Protein AF-A0A0U0FK48-F1 (afdb_monomer_lite)

pLDDT: mean 95.62, std 3.97, range [68.62, 98.81]

Sequence (138 aa):
MDLLEKECLKCDKNFQQGDIWNYYYLSDKVPAQGWKIHISSQIKDAVNIFKIVYKLSQLNNCSFKVVKNLEELKKINSPREMSPTANKFITLYPKSESEAKSMICNLTNRLSEFKAPKILSDYQCGMHSLVHYRYGAF

Secondary structure (DSSP, 8-state):
--HHHHHHHHH-S-PEE-SSEEEE---S---SEEEEEEE---GGGHHHHHHHHHHHHHHHT--EEEESSHHHHHHHTSTT--STTTT--EEE--SSHHHHHHHHHHHHHHTTT------TTSEESSTT-SEEEEEEE-

Structure (mmCIF, N/CA/C/O backbone):
data_AF-A0A0U0FK48-F1
#
_entry.id   AF-A0A0U0FK48-F1
#
loop_
_atom_site.group_PDB
_atom_site.id
_atom_site.type_symbol
_atom_site.label_atom_id
_atom_site.label_alt_id
_atom_site.label_comp_id
_atom_site.label_asym_id
_atom_site.label_entity_id
_atom_site.label_seq_id
_atom_site.pdbx_PDB_ins_code
_atom_site.Cartn_x
_atom_site.Cartn_y
_atom_site.Cartn_z
_atom_site.occupancy
_atom_site.B_iso_or_equiv
_atom_site.auth_seq_id
_atom_site.auth_comp_id
_atom_site.auth_asym_id
_atom_site.auth_atom_id
_atom_site.pdbx_PDB_model_num
ATOM 1 N N . MET A 1 1 ? 19.282 -7.366 7.691 1.00 68.62 1 MET A N 1
ATOM 2 C CA . MET A 1 1 ? 18.113 -6.482 7.813 1.00 68.62 1 MET A CA 1
ATOM 3 C C . MET A 1 1 ? 18.273 -5.323 6.852 1.00 68.62 1 MET A C 1
ATOM 5 O O . MET A 1 1 ? 19.223 -4.550 7.007 1.00 68.62 1 MET A O 1
ATOM 9 N N . ASP A 1 2 ? 17.429 -5.255 5.826 1.00 92.69 2 ASP A N 1
ATOM 10 C CA . ASP A 1 2 ? 17.500 -4.170 4.842 1.00 92.69 2 ASP A CA 1
ATOM 11 C C . ASP A 1 2 ? 16.805 -2.889 5.329 1.00 92.69 2 ASP A C 1
ATOM 13 O O . ASP A 1 2 ? 16.317 -2.813 6.458 1.00 92.69 2 ASP A O 1
ATOM 17 N N . LEU A 1 3 ? 16.847 -1.837 4.507 1.00 95.31 3 LEU A N 1
ATOM 18 C CA . LEU A 1 3 ? 16.346 -0.512 4.880 1.00 95.31 3 LEU A CA 1
ATOM 19 C C . LEU A 1 3 ? 14.843 -0.502 5.176 1.00 95.31 3 LEU A C 1
ATOM 21 O O . LEU A 1 3 ? 14.422 0.217 6.080 1.00 95.31 3 LEU A O 1
ATOM 25 N N . LEU A 1 4 ? 14.047 -1.281 4.440 1.00 96.69 4 LEU A N 1
ATOM 26 C CA . LEU A 1 4 ? 12.603 -1.331 4.647 1.00 96.69 4 LEU A CA 1
ATOM 27 C C . LEU A 1 4 ? 12.278 -2.062 5.945 1.00 96.69 4 LEU A C 1
ATOM 29 O O . LEU A 1 4 ? 11.509 -1.555 6.754 1.00 96.69 4 LEU A O 1
ATOM 33 N N . GLU A 1 5 ? 12.921 -3.203 6.177 1.00 94.94 5 GLU A N 1
ATOM 34 C CA . GLU A 1 5 ? 12.724 -3.994 7.391 1.00 94.94 5 GLU A CA 1
ATOM 35 C C . GLU A 1 5 ? 13.092 -3.192 8.656 1.00 94.94 5 GLU A C 1
ATOM 37 O O . GLU A 1 5 ? 12.337 -3.170 9.631 1.00 94.94 5 GLU A O 1
ATOM 42 N N . LYS A 1 6 ? 14.208 -2.445 8.612 1.00 95.19 6 LYS A N 1
ATOM 43 C CA . LYS A 1 6 ? 14.602 -1.515 9.686 1.00 95.19 6 LYS A CA 1
ATOM 44 C C . LYS A 1 6 ? 13.556 -0.429 9.924 1.00 95.19 6 LYS A C 1
ATOM 46 O O . LYS A 1 6 ? 13.293 -0.086 11.075 1.00 95.19 6 LYS A O 1
ATOM 51 N N . GLU A 1 7 ? 12.982 0.134 8.861 1.00 97.06 7 GLU A N 1
ATOM 52 C CA . GLU A 1 7 ? 11.968 1.180 8.997 1.00 97.06 7 GLU A CA 1
ATOM 53 C C . GLU A 1 7 ? 10.652 0.626 9.555 1.00 97.06 7 GLU A C 1
ATOM 55 O O . GLU A 1 7 ? 10.078 1.249 10.444 1.00 97.06 7 GLU A O 1
ATOM 60 N N . CYS A 1 8 ? 10.212 -0.562 9.123 1.00 94.88 8 CYS A N 1
ATOM 61 C CA . CYS A 1 8 ? 9.041 -1.232 9.692 1.00 94.88 8 CYS A CA 1
ATOM 62 C C . CYS A 1 8 ? 9.172 -1.382 11.212 1.00 94.88 8 CYS A C 1
ATOM 64 O O . CYS A 1 8 ? 8.289 -0.932 11.937 1.00 94.88 8 CYS A O 1
ATOM 66 N N . LEU A 1 9 ? 10.303 -1.918 11.687 1.00 93.94 9 LEU A N 1
ATOM 67 C CA . LEU A 1 9 ? 10.594 -2.109 13.116 1.00 93.94 9 LEU A CA 1
ATOM 68 C C . LEU A 1 9 ? 10.747 -0.801 13.900 1.00 93.94 9 LEU A C 1
ATOM 70 O O . LEU A 1 9 ? 10.533 -0.775 15.114 1.00 93.94 9 LEU A O 1
ATOM 74 N N . LYS A 1 10 ? 11.163 0.276 13.229 1.00 94.12 10 LYS A N 1
ATOM 75 C CA . LYS A 1 10 ? 11.265 1.607 13.829 1.00 94.12 10 LYS A CA 1
ATOM 76 C C . LYS A 1 10 ? 9.890 2.252 14.001 1.00 94.12 10 LYS A C 1
ATOM 78 O O . LYS A 1 10 ? 9.670 2.911 15.013 1.00 94.12 10 LYS A O 1
ATOM 83 N N . CYS A 1 11 ? 9.001 2.102 13.019 1.00 90.62 11 CYS A N 1
ATOM 84 C CA . CYS A 1 11 ? 7.665 2.694 13.047 1.00 90.62 11 CYS A CA 1
ATOM 85 C C . CYS A 1 11 ? 6.757 2.031 14.083 1.00 90.62 11 CYS A C 1
ATOM 87 O O . CYS A 1 11 ? 6.066 2.742 14.809 1.00 90.62 11 CYS A O 1
ATOM 89 N N . ASP A 1 12 ? 6.761 0.699 14.138 1.00 88.31 12 ASP A N 1
ATOM 90 C CA . ASP A 1 12 ? 5.998 -0.085 15.106 1.00 88.31 12 ASP A CA 1
ATOM 91 C C . ASP A 1 12 ? 6.531 -1.523 15.144 1.00 88.31 12 ASP A C 1
ATOM 93 O O . ASP A 1 12 ? 6.847 -2.114 14.113 1.00 88.31 12 ASP A O 1
ATOM 97 N N . LYS A 1 13 ? 6.655 -2.080 16.348 1.00 87.25 13 LYS A N 1
ATOM 98 C CA . LYS A 1 13 ? 7.156 -3.441 16.583 1.00 87.25 13 LYS A CA 1
ATOM 99 C C . LYS A 1 13 ? 6.033 -4.473 16.713 1.00 87.25 13 LYS A C 1
ATOM 101 O O . LYS A 1 13 ? 6.324 -5.662 16.740 1.00 87.25 13 LYS A O 1
ATOM 106 N N . ASN A 1 14 ? 4.778 -4.033 16.779 1.00 88.81 14 ASN A N 1
ATOM 107 C CA . ASN A 1 14 ? 3.606 -4.867 17.042 1.00 88.81 14 ASN A CA 1
ATOM 108 C C . ASN A 1 14 ? 2.905 -5.352 15.760 1.00 88.81 14 ASN A C 1
ATOM 110 O O . ASN A 1 14 ? 1.709 -5.639 15.776 1.00 88.81 14 ASN A O 1
ATOM 114 N N . PHE A 1 15 ? 3.622 -5.454 14.638 1.00 94.19 15 PHE A N 1
ATOM 115 C CA . PHE A 1 15 ? 3.082 -6.097 13.440 1.00 94.19 15 PHE A CA 1
ATOM 116 C C . PHE A 1 15 ? 3.221 -7.618 13.533 1.00 94.19 15 PHE A C 1
ATOM 118 O O . PHE A 1 15 ? 4.179 -8.145 14.098 1.00 94.19 15 PHE A O 1
ATOM 125 N N . GLN A 1 16 ? 2.298 -8.343 12.906 1.00 96.12 16 GLN A N 1
ATOM 126 C CA . GLN A 1 16 ? 2.464 -9.777 12.697 1.00 96.12 16 GLN A CA 1
ATOM 127 C C . GLN A 1 16 ? 3.314 -9.992 11.443 1.00 96.12 16 GLN A C 1
ATOM 129 O O . GLN A 1 16 ? 2.961 -9.525 10.359 1.00 96.12 16 GLN A O 1
ATOM 134 N N . GLN A 1 17 ? 4.425 -10.710 11.570 1.00 95.44 17 GLN A N 1
ATOM 135 C CA . GLN A 1 17 ? 5.253 -11.086 10.427 1.00 95.44 17 GLN A CA 1
ATOM 136 C C . GLN A 1 17 ? 4.741 -12.389 9.802 1.00 95.44 17 GLN A C 1
ATOM 138 O O . GLN A 1 17 ? 4.537 -13.385 10.494 1.00 95.44 17 GLN A O 1
ATOM 143 N N . GLY A 1 18 ? 4.522 -12.375 8.490 1.00 94.12 18 GLY A N 1
ATOM 144 C CA . GLY A 1 18 ? 4.253 -13.555 7.673 1.00 94.12 18 GLY A CA 1
ATOM 145 C C . GLY A 1 18 ? 5.398 -13.846 6.705 1.00 94.12 18 GLY A C 1
ATOM 146 O O . GLY A 1 18 ? 6.481 -13.268 6.801 1.00 94.12 18 GLY A O 1
ATOM 147 N N . ASP A 1 19 ? 5.147 -14.730 5.738 1.00 91.69 19 ASP A N 1
ATOM 148 C CA . ASP A 1 19 ? 6.195 -15.161 4.808 1.00 91.69 19 ASP A CA 1
ATOM 149 C C . ASP A 1 19 ? 6.645 -14.034 3.866 1.00 91.69 19 ASP A C 1
ATOM 151 O O . ASP A 1 19 ? 7.827 -13.734 3.785 1.00 91.69 19 ASP A O 1
ATOM 155 N N . ILE A 1 20 ? 5.721 -13.326 3.214 1.00 94.69 20 ILE A N 1
ATOM 156 C CA . ILE A 1 20 ? 6.056 -12.204 2.308 1.00 94.69 20 ILE A CA 1
ATOM 157 C C . ILE A 1 20 ? 5.730 -10.844 2.945 1.00 94.69 20 ILE A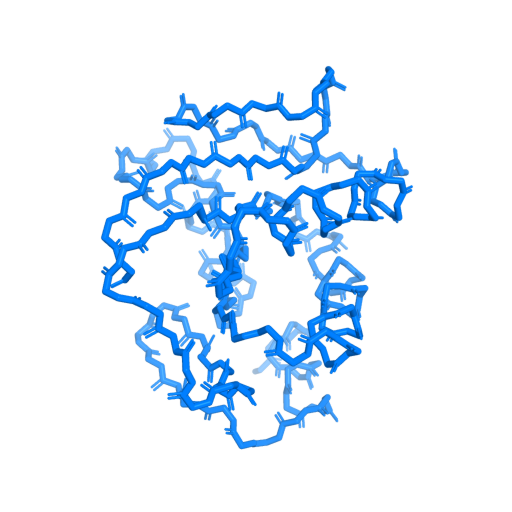 C 1
ATOM 159 O O . ILE A 1 20 ? 6.292 -9.817 2.564 1.00 94.69 20 ILE A O 1
ATOM 163 N N . TRP A 1 21 ? 4.830 -10.819 3.928 1.00 97.88 21 TRP A N 1
ATOM 164 C CA . TRP A 1 21 ? 4.155 -9.604 4.382 1.00 97.88 21 TRP A CA 1
ATOM 165 C C . TRP A 1 21 ? 4.354 -9.347 5.873 1.00 97.88 21 TRP A C 1
ATOM 167 O O . TRP A 1 21 ? 4.333 -10.281 6.668 1.00 97.88 21 TRP A O 1
ATOM 177 N N . ASN A 1 22 ? 4.422 -8.073 6.248 1.00 97.94 22 ASN A N 1
ATOM 178 C CA . ASN A 1 22 ? 4.161 -7.599 7.605 1.00 97.94 22 ASN A CA 1
ATOM 179 C C . ASN A 1 22 ? 2.724 -7.063 7.670 1.00 97.94 22 ASN A C 1
ATOM 181 O O . ASN A 1 22 ? 2.317 -6.290 6.797 1.00 97.94 22 ASN A O 1
ATOM 185 N N . TYR A 1 23 ? 1.967 -7.464 8.690 1.00 97.56 23 TYR A N 1
ATOM 186 C CA . TYR A 1 23 ? 0.557 -7.121 8.879 1.00 97.56 23 TYR A CA 1
ATOM 187 C C . TYR A 1 23 ? 0.383 -6.178 10.070 1.00 97.56 23 TYR A C 1
ATOM 189 O O . TYR A 1 23 ? 0.776 -6.505 11.188 1.00 97.56 23 TYR A O 1
ATOM 197 N N . TYR A 1 24 ? -0.248 -5.033 9.826 1.00 97.12 24 TYR A N 1
ATOM 198 C CA . TYR A 1 24 ? -0.570 -4.022 10.828 1.00 97.12 24 TYR A CA 1
ATOM 199 C C . TYR A 1 24 ? -2.083 -4.019 11.061 1.00 97.12 24 TYR A C 1
ATOM 201 O O . TYR A 1 24 ? -2.851 -3.580 10.197 1.00 97.12 24 TYR A O 1
ATOM 209 N N . TYR A 1 25 ? -2.507 -4.514 12.223 1.00 94.94 25 TYR A N 1
ATOM 210 C CA . TYR A 1 25 ? -3.908 -4.537 12.642 1.00 94.94 25 TYR A CA 1
ATOM 211 C C . TYR A 1 25 ? -4.201 -3.302 13.491 1.00 94.94 25 TYR A C 1
ATOM 213 O O . TYR A 1 25 ? -3.890 -3.269 14.676 1.00 94.94 25 TYR A O 1
ATOM 221 N N . LEU A 1 26 ? -4.752 -2.266 12.860 1.00 93.62 26 LEU A N 1
ATOM 222 C CA . LEU A 1 26 ? -5.078 -1.001 13.528 1.00 93.62 26 LEU A CA 1
ATOM 223 C C . LEU A 1 26 ? -6.558 -0.942 13.927 1.00 93.62 26 LEU A C 1
ATOM 225 O O . LEU A 1 26 ? -6.920 -0.337 14.926 1.00 93.62 26 LEU A O 1
ATOM 229 N N . SER A 1 27 ? -7.427 -1.609 13.168 1.00 87.62 27 SER A N 1
ATOM 230 C CA . SER A 1 27 ? -8.861 -1.696 13.448 1.00 87.62 27 SER A CA 1
ATOM 231 C C . SER A 1 27 ? -9.290 -3.123 13.743 1.00 87.62 27 SER A C 1
ATOM 233 O O . SER A 1 27 ? -8.967 -4.035 12.983 1.00 87.62 27 SER A O 1
ATOM 235 N N . ASP A 1 28 ? -10.129 -3.272 14.768 1.00 81.75 28 ASP A N 1
ATOM 236 C CA . ASP A 1 28 ? -10.820 -4.523 15.105 1.00 81.75 28 ASP A CA 1
ATOM 237 C C . ASP A 1 28 ? -12.010 -4.817 14.170 1.00 81.75 28 ASP A C 1
ATOM 239 O O . ASP A 1 28 ? -12.622 -5.879 14.232 1.00 81.75 28 ASP A O 1
ATOM 243 N N . LYS A 1 29 ? -12.381 -3.862 13.306 1.00 81.88 29 LYS A N 1
ATOM 244 C CA . LYS A 1 29 ? -13.577 -3.912 12.449 1.00 81.88 29 LYS A CA 1
ATOM 245 C C . LYS A 1 29 ? -13.207 -3.971 10.971 1.00 81.88 29 LYS A C 1
ATOM 247 O O . LYS A 1 29 ? -13.591 -3.103 10.187 1.00 81.88 29 LYS A O 1
ATOM 252 N N . VAL A 1 30 ? -12.431 -4.981 10.601 1.00 86.12 30 VAL A N 1
ATOM 253 C CA . VAL A 1 30 ? -12.095 -5.278 9.204 1.00 86.12 30 VAL A CA 1
ATOM 254 C C . VAL A 1 30 ? -13.245 -6.115 8.611 1.00 86.12 30 VAL A C 1
ATOM 256 O O . VAL A 1 30 ? -13.496 -7.212 9.106 1.00 86.12 30 VAL A O 1
ATOM 259 N N . PRO A 1 31 ? -14.008 -5.612 7.619 1.00 90.88 31 PRO A N 1
ATOM 260 C CA . PRO A 1 31 ? -15.132 -6.351 7.043 1.00 90.88 31 PRO A CA 1
ATOM 261 C C . PRO A 1 31 ? -14.653 -7.597 6.288 1.00 90.88 31 PRO A C 1
ATOM 263 O O . PRO A 1 31 ? -13.512 -7.658 5.845 1.00 90.88 31 PRO A O 1
ATOM 266 N N . ALA A 1 32 ? -15.540 -8.573 6.071 1.00 93.50 32 ALA A N 1
ATOM 267 C CA . ALA A 1 32 ? -15.207 -9.780 5.303 1.00 93.50 32 ALA A CA 1
ATOM 268 C C . ALA A 1 32 ? -14.891 -9.488 3.819 1.00 93.50 32 ALA A C 1
ATOM 270 O O . ALA A 1 32 ? -14.179 -10.244 3.160 1.00 93.50 32 ALA A O 1
ATOM 271 N N . GLN A 1 33 ? -15.426 -8.389 3.281 1.00 96.38 33 GLN A N 1
ATOM 272 C CA . GLN A 1 33 ? -15.186 -7.922 1.919 1.00 96.38 33 GLN A CA 1
ATOM 273 C C . GLN A 1 33 ? -15.315 -6.401 1.831 1.00 96.38 33 GLN A C 1
ATOM 275 O O . GLN A 1 33 ? -16.020 -5.780 2.628 1.00 96.38 33 GLN A O 1
ATOM 280 N N . GLY A 1 34 ? -14.678 -5.805 0.826 1.00 96.81 34 GLY A N 1
ATOM 281 C CA . GLY A 1 34 ? -14.764 -4.372 0.588 1.00 96.81 34 GLY A CA 1
ATOM 282 C C . GLY A 1 34 ? -13.804 -3.878 -0.485 1.00 96.81 34 GLY A C 1
ATOM 283 O O . GLY A 1 34 ? -13.201 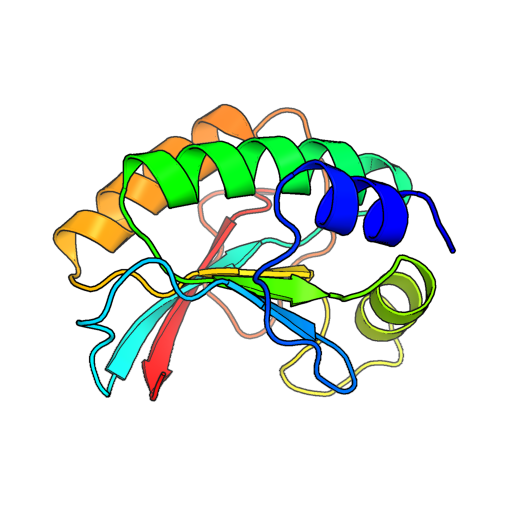-4.651 -1.234 1.00 96.81 34 GLY A O 1
ATOM 284 N N . TRP A 1 35 ? -13.642 -2.559 -0.539 1.00 97.88 35 TRP A N 1
ATOM 285 C CA . TRP A 1 35 ? -12.638 -1.914 -1.378 1.00 97.88 35 TRP A CA 1
ATOM 286 C C . TRP A 1 35 ? -11.252 -2.068 -0.756 1.00 97.88 35 TRP A C 1
ATOM 288 O O . TRP A 1 35 ? -11.022 -1.622 0.363 1.00 97.88 35 TRP A O 1
ATOM 298 N N . LYS A 1 36 ? -10.320 -2.667 -1.499 1.00 97.62 36 LYS A N 1
ATOM 299 C CA . LYS A 1 36 ? -8.896 -2.730 -1.161 1.00 97.62 36 LYS A CA 1
ATOM 300 C C . LYS A 1 36 ? -8.147 -1.661 -1.931 1.00 97.62 36 LYS A C 1
ATOM 302 O O . LYS A 1 36 ? -8.384 -1.493 -3.129 1.00 97.62 36 LYS A O 1
ATOM 307 N N . ILE A 1 37 ? -7.211 -1.000 -1.263 1.00 98.62 37 ILE A N 1
ATOM 308 C CA . ILE A 1 37 ? -6.298 -0.050 -1.901 1.00 98.62 37 ILE A CA 1
ATOM 309 C C . ILE A 1 37 ? -4.938 -0.726 -2.001 1.00 98.62 37 ILE A C 1
ATOM 311 O O . ILE A 1 37 ? -4.412 -1.194 -0.995 1.00 98.62 37 ILE A O 1
ATOM 315 N N . HIS A 1 38 ? -4.366 -0.772 -3.195 1.00 98.75 38 HIS A N 1
ATOM 316 C CA . HIS A 1 38 ? -3.035 -1.309 -3.429 1.00 98.75 38 HIS A CA 1
ATOM 317 C C . HIS A 1 38 ? -2.096 -0.185 -3.845 1.00 98.75 38 HIS A C 1
ATOM 319 O O . HIS A 1 38 ? -2.441 0.639 -4.688 1.00 98.75 38 HIS A O 1
ATOM 325 N N . ILE A 1 39 ? -0.905 -0.162 -3.262 1.00 98.81 39 ILE A N 1
ATOM 326 C CA . ILE A 1 39 ? 0.145 0.795 -3.602 1.00 98.81 39 ILE A CA 1
ATOM 327 C C . ILE A 1 39 ? 1.272 0.029 -4.272 1.00 98.81 39 ILE A C 1
ATOM 329 O O . ILE A 1 39 ? 1.748 -0.957 -3.706 1.00 98.81 39 ILE A O 1
ATOM 333 N N . SER A 1 40 ? 1.694 0.467 -5.455 1.00 98.38 40 SER A N 1
ATOM 334 C CA . SER A 1 40 ? 2.917 -0.023 -6.092 1.00 98.38 40 SER A CA 1
ATOM 335 C C . SER A 1 40 ? 4.121 0.841 -5.727 1.00 98.38 40 SER A C 1
ATOM 337 O O . SER A 1 40 ? 3.985 1.972 -5.263 1.00 98.38 40 SER A O 1
ATOM 339 N N . SER A 1 41 ? 5.329 0.298 -5.886 1.00 98.00 41 SER A N 1
ATOM 340 C CA . SER A 1 41 ? 6.554 1.017 -5.530 1.00 98.00 41 SER A CA 1
ATOM 341 C C . SER A 1 41 ? 7.772 0.531 -6.309 1.00 98.00 41 SER A C 1
ATOM 343 O O . SER A 1 41 ? 7.894 -0.654 -6.621 1.00 98.00 41 SER A O 1
ATOM 345 N N . GLN A 1 42 ? 8.702 1.446 -6.591 1.00 96.69 42 GLN A N 1
ATOM 346 C CA . GLN A 1 42 ? 10.081 1.109 -6.939 1.00 96.69 42 GLN A CA 1
ATOM 347 C C . GLN A 1 42 ? 10.909 0.900 -5.667 1.00 96.69 42 GLN A C 1
ATOM 349 O O . GLN A 1 42 ? 10.705 1.577 -4.665 1.00 96.69 42 GLN A O 1
ATOM 354 N N . ILE A 1 43 ? 11.920 0.029 -5.733 1.00 97.12 43 ILE A N 1
ATOM 355 C CA . ILE A 1 43 ? 12.768 -0.329 -4.579 1.00 97.12 43 ILE A CA 1
ATOM 356 C C . ILE A 1 43 ? 13.351 0.912 -3.881 1.00 97.12 43 ILE A C 1
ATOM 358 O O . ILE A 1 43 ? 13.332 0.991 -2.656 1.00 97.12 43 ILE A O 1
ATOM 362 N N . LYS A 1 44 ? 13.824 1.900 -4.653 1.00 96.88 44 LYS A N 1
ATOM 363 C CA . LYS A 1 44 ? 14.437 3.130 -4.122 1.00 96.88 44 LYS A CA 1
ATOM 364 C C . LYS A 1 44 ? 13.470 4.021 -3.326 1.00 96.88 44 LYS A C 1
ATOM 366 O O . LYS A 1 44 ? 13.916 4.744 -2.443 1.00 96.88 44 LYS A O 1
ATOM 371 N N . ASP A 1 45 ? 12.170 3.945 -3.614 1.00 97.88 45 ASP A N 1
ATOM 372 C CA . ASP A 1 45 ? 11.144 4.821 -3.033 1.00 97.88 45 ASP A CA 1
ATOM 373 C C . ASP A 1 45 ? 10.334 4.115 -1.931 1.00 97.88 45 ASP A C 1
ATOM 375 O O . ASP A 1 45 ? 9.579 4.758 -1.199 1.00 97.88 45 ASP A O 1
ATOM 379 N N . ALA A 1 46 ? 10.507 2.796 -1.776 1.00 98.19 46 ALA A N 1
ATOM 380 C CA . ALA A 1 46 ? 9.722 1.938 -0.890 1.00 98.19 46 ALA A CA 1
ATOM 381 C C . ALA A 1 46 ? 9.667 2.437 0.559 1.00 98.19 46 ALA A C 1
ATOM 383 O O . ALA A 1 46 ? 8.595 2.473 1.161 1.00 98.19 46 ALA A O 1
ATOM 384 N N . VAL A 1 47 ? 10.801 2.882 1.108 1.00 98.31 47 VAL A N 1
ATOM 385 C CA . VAL A 1 47 ? 10.887 3.377 2.492 1.00 98.31 47 VAL A CA 1
ATOM 386 C C . VAL A 1 47 ? 10.092 4.676 2.676 1.00 98.31 47 VAL A C 1
ATOM 388 O O . VAL A 1 47 ? 9.378 4.831 3.666 1.00 98.31 47 VAL A O 1
ATOM 391 N N . ASN A 1 48 ? 10.178 5.607 1.723 1.00 98.31 48 ASN A N 1
ATOM 392 C CA . ASN A 1 48 ? 9.468 6.887 1.799 1.00 98.31 48 ASN A CA 1
ATOM 393 C C . ASN A 1 48 ? 7.959 6.693 1.617 1.00 98.31 48 ASN A C 1
ATOM 395 O O . ASN A 1 48 ? 7.168 7.223 2.398 1.00 98.31 48 ASN A O 1
ATOM 399 N N . ILE A 1 49 ? 7.566 5.861 0.649 1.00 98.62 49 ILE A N 1
ATOM 400 C CA . ILE A 1 49 ? 6.166 5.489 0.426 1.00 98.62 49 ILE A CA 1
ATOM 401 C C . ILE A 1 49 ? 5.598 4.797 1.670 1.00 98.62 49 ILE A C 1
ATOM 403 O O . ILE A 1 49 ? 4.518 5.169 2.128 1.00 98.62 49 ILE A O 1
ATOM 407 N N . PHE A 1 50 ? 6.332 3.852 2.271 1.00 98.62 50 PHE A N 1
ATOM 408 C CA . PHE A 1 50 ? 5.911 3.184 3.504 1.00 98.62 50 PHE A CA 1
ATOM 409 C C . PHE A 1 50 ? 5.641 4.181 4.633 1.00 98.62 50 PHE A C 1
ATOM 411 O O . PHE A 1 50 ? 4.574 4.120 5.233 1.00 98.62 50 PHE A O 1
ATOM 418 N N . LYS A 1 51 ? 6.535 5.147 4.884 1.00 98.38 51 LYS A N 1
ATOM 419 C CA . LYS A 1 51 ? 6.334 6.181 5.919 1.00 98.38 51 LYS A CA 1
ATOM 420 C C . LYS A 1 51 ? 5.046 6.975 5.719 1.00 98.38 51 LYS A C 1
ATOM 422 O O . LYS A 1 51 ? 4.307 7.213 6.676 1.00 98.38 51 LYS A O 1
ATOM 427 N N . ILE A 1 52 ? 4.786 7.395 4.482 1.00 98.56 52 ILE A N 1
ATOM 428 C CA . ILE A 1 52 ? 3.597 8.179 4.128 1.00 98.56 52 ILE A CA 1
ATOM 429 C C . ILE A 1 52 ? 2.334 7.347 4.353 1.00 98.56 52 ILE A C 1
ATOM 431 O O . ILE A 1 52 ? 1.395 7.814 5.002 1.00 98.56 52 ILE A O 1
ATOM 435 N N . VAL A 1 53 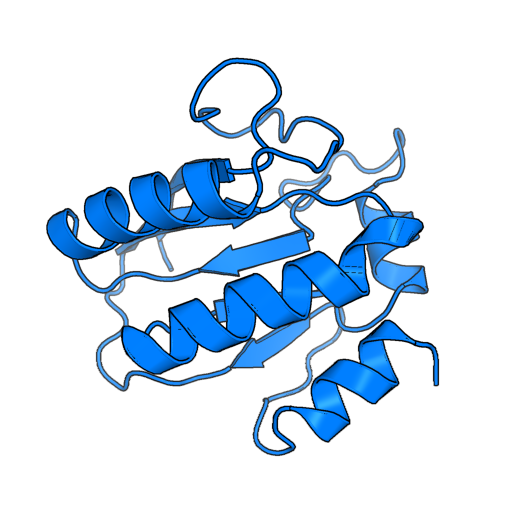? 2.327 6.112 3.845 1.00 98.56 53 VAL A N 1
ATOM 436 C CA . VAL A 1 53 ? 1.182 5.205 3.961 1.00 98.56 53 VAL A CA 1
ATOM 437 C C . VAL A 1 53 ? 0.940 4.824 5.417 1.00 98.56 53 VAL A C 1
ATOM 439 O O . VAL A 1 53 ? -0.184 4.957 5.882 1.00 98.56 53 VAL A O 1
ATOM 442 N N . TYR A 1 54 ? 1.984 4.456 6.163 1.00 98.31 54 TYR A N 1
ATOM 443 C CA . TYR A 1 54 ? 1.912 4.144 7.590 1.00 98.31 54 TYR A CA 1
ATOM 444 C C . TYR A 1 54 ? 1.263 5.283 8.381 1.00 98.31 54 TYR A C 1
ATOM 446 O O . TYR A 1 54 ? 0.286 5.066 9.096 1.00 98.31 54 TYR A O 1
ATOM 454 N N . LYS A 1 55 ? 1.748 6.522 8.205 1.00 98.00 55 LYS A N 1
ATOM 455 C CA . LYS A 1 55 ? 1.193 7.694 8.896 1.00 98.00 55 LYS A CA 1
ATOM 456 C C . LYS A 1 55 ? -0.283 7.913 8.555 1.00 98.00 55 LYS A C 1
ATOM 458 O O . LYS A 1 55 ? -1.067 8.232 9.444 1.00 98.00 55 LYS A O 1
ATOM 463 N N . LEU A 1 56 ? -0.675 7.746 7.290 1.00 98.06 56 LEU A N 1
ATOM 464 C CA . LEU A 1 56 ? -2.076 7.887 6.894 1.00 98.06 56 LEU A CA 1
ATOM 465 C C . LEU A 1 56 ? -2.949 6.756 7.457 1.00 98.06 56 LEU A C 1
ATOM 467 O O . LEU A 1 56 ? -4.055 7.027 7.920 1.00 98.06 56 LEU A O 1
ATOM 471 N N . SER A 1 57 ? -2.459 5.516 7.451 1.00 97.50 57 SER A N 1
ATOM 472 C CA . SER A 1 57 ? -3.152 4.358 8.021 1.00 97.50 57 SER A CA 1
ATOM 473 C C . SER A 1 57 ? -3.420 4.538 9.512 1.00 97.50 57 SER A C 1
ATOM 475 O O . SER A 1 57 ? -4.542 4.305 9.949 1.00 97.50 57 SER A O 1
ATOM 477 N N . GLN A 1 58 ? -2.439 5.042 10.269 1.00 96.81 58 GLN A N 1
ATOM 478 C CA . GLN A 1 58 ? -2.590 5.372 11.691 1.00 96.81 58 GLN A CA 1
ATOM 479 C C . GLN A 1 58 ? -3.690 6.416 11.922 1.00 96.81 58 GLN A C 1
ATOM 481 O O . GLN A 1 58 ? -4.592 6.199 12.723 1.00 96.81 58 GLN A O 1
ATOM 486 N N . LEU A 1 59 ? -3.680 7.516 11.161 1.00 96.25 59 LEU A N 1
ATOM 487 C CA . LEU A 1 59 ? -4.683 8.582 11.296 1.00 96.25 59 LEU A CA 1
ATOM 488 C C . LEU A 1 59 ? -6.118 8.121 11.000 1.00 96.25 59 LEU A C 1
ATOM 490 O O . LEU A 1 59 ? -7.061 8.694 11.535 1.00 96.25 59 LEU A O 1
ATOM 494 N N . ASN A 1 60 ? -6.288 7.115 10.140 1.00 95.75 60 ASN A N 1
ATOM 495 C CA . ASN A 1 60 ? -7.604 6.601 9.748 1.00 95.75 60 ASN A CA 1
ATOM 496 C C . ASN A 1 60 ? -7.985 5.307 10.482 1.00 95.75 60 ASN A C 1
ATOM 498 O O . ASN A 1 60 ? -9.067 4.773 10.251 1.00 95.75 60 ASN A O 1
ATOM 502 N N . ASN A 1 61 ? -7.112 4.793 11.353 1.00 95.94 61 ASN A N 1
ATOM 503 C CA . ASN A 1 61 ? -7.247 3.472 11.957 1.00 95.94 61 ASN A CA 1
ATOM 504 C C . ASN A 1 61 ? -7.471 2.360 10.910 1.00 95.94 61 ASN A C 1
ATOM 506 O O . ASN A 1 61 ? -8.352 1.516 11.052 1.00 95.94 61 ASN A O 1
ATOM 510 N N . CYS A 1 62 ? -6.722 2.396 9.807 1.00 96.88 62 CYS A N 1
ATOM 511 C CA . CYS A 1 62 ? -6.903 1.495 8.669 1.00 96.88 62 CYS A CA 1
ATOM 512 C C . CYS A 1 62 ? -5.835 0.398 8.676 1.00 96.88 62 CYS A C 1
ATOM 514 O O . CYS A 1 62 ? -4.652 0.673 8.471 1.00 96.88 62 CYS A O 1
ATOM 516 N N . SER A 1 63 ? -6.253 -0.849 8.901 1.00 97.25 63 SER A N 1
ATOM 517 C CA . SER A 1 63 ? -5.358 -2.007 8.860 1.00 97.25 63 SER A CA 1
ATOM 518 C C . SER A 1 63 ? -4.771 -2.186 7.459 1.00 97.25 63 SER A C 1
ATOM 520 O O . SER A 1 63 ? -5.432 -1.946 6.445 1.00 97.25 63 SER A O 1
ATOM 522 N N . PHE A 1 64 ? -3.519 -2.625 7.381 1.00 98.12 64 PHE A N 1
ATOM 523 C CA . PHE A 1 64 ? -2.833 -2.807 6.106 1.00 98.12 64 PHE A CA 1
ATOM 524 C C . PHE A 1 64 ? -1.742 -3.875 6.211 1.00 98.12 64 PHE A C 1
ATOM 526 O O . PHE A 1 64 ? -1.320 -4.260 7.299 1.00 98.12 64 PHE A O 1
ATOM 533 N N . LYS A 1 65 ? -1.267 -4.349 5.061 1.00 98.00 65 LYS A N 1
ATOM 534 C CA . LYS A 1 65 ? -0.059 -5.173 4.963 1.00 98.00 65 LYS A CA 1
ATOM 535 C C . LYS A 1 65 ? 0.941 -4.556 3.999 1.00 98.00 65 LYS A C 1
ATOM 537 O O . LYS A 1 65 ? 0.544 -3.939 3.011 1.00 98.00 65 LYS A O 1
ATOM 542 N N . VAL A 1 66 ? 2.222 -4.758 4.263 1.00 98.69 66 VAL A N 1
ATOM 543 C CA . VAL A 1 66 ? 3.345 -4.287 3.439 1.00 98.69 66 VAL A CA 1
ATOM 544 C C . VAL A 1 66 ? 4.308 -5.438 3.193 1.00 98.69 66 VAL A C 1
ATOM 546 O O . VAL A 1 66 ? 4.429 -6.323 4.038 1.00 98.69 66 VAL A O 1
ATOM 549 N N . VAL A 1 67 ? 4.974 -5.463 2.039 1.00 98.25 67 VAL A N 1
ATOM 550 C CA . VAL A 1 67 ? 6.049 -6.433 1.790 1.00 98.25 67 VAL A CA 1
ATOM 551 C C . VAL A 1 67 ? 7.123 -6.310 2.877 1.00 98.25 67 VAL A C 1
ATOM 553 O O . VAL A 1 67 ? 7.514 -5.202 3.234 1.00 98.25 67 VAL A O 1
ATOM 556 N N . LYS A 1 68 ? 7.598 -7.437 3.417 1.00 96.81 68 LYS A N 1
ATOM 557 C CA . LYS A 1 68 ? 8.423 -7.453 4.635 1.00 96.81 68 LYS A CA 1
ATOM 558 C C . LYS A 1 68 ? 9.796 -6.791 4.480 1.00 96.81 68 LYS A C 1
ATOM 560 O O . LYS A 1 68 ? 10.352 -6.327 5.472 1.00 96.81 68 LYS A O 1
ATOM 565 N N . ASN A 1 69 ? 10.357 -6.799 3.269 1.00 97.38 69 ASN A N 1
ATOM 566 C CA . ASN A 1 69 ? 11.713 -6.334 2.983 1.00 97.38 69 ASN A CA 1
ATOM 567 C C . ASN A 1 69 ? 11.905 -6.037 1.470 1.00 97.38 69 AS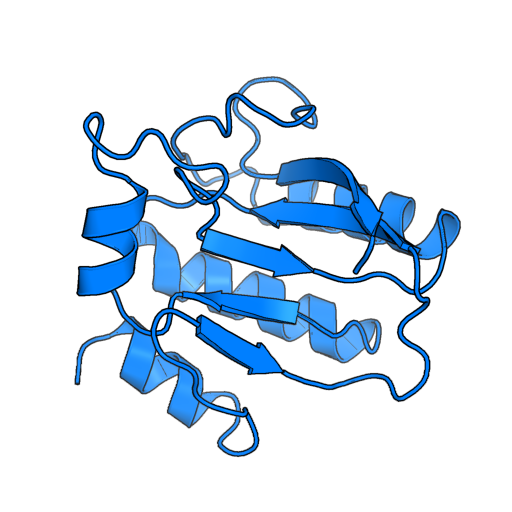N A C 1
ATOM 569 O O . ASN A 1 69 ? 11.039 -6.333 0.643 1.00 97.38 69 ASN A O 1
ATOM 573 N N . LEU A 1 70 ? 13.015 -5.403 1.098 1.00 97.62 70 LEU A N 1
ATOM 574 C CA . LEU A 1 70 ? 13.333 -4.994 -0.274 1.00 97.62 70 LEU A CA 1
ATOM 575 C C . LEU A 1 70 ? 13.612 -6.175 -1.215 1.00 97.62 70 LEU A C 1
ATOM 577 O O . LEU A 1 70 ? 13.330 -6.065 -2.409 1.00 97.62 70 LEU A O 1
ATOM 581 N N . GLU A 1 71 ? 14.133 -7.294 -0.709 1.00 96.75 71 GLU A N 1
ATOM 582 C CA . GLU A 1 71 ? 14.355 -8.498 -1.524 1.00 96.75 71 GLU A CA 1
ATOM 583 C C . GLU A 1 71 ? 13.028 -9.118 -1.984 1.00 96.75 71 GLU A C 1
ATOM 585 O O . GLU A 1 71 ? 12.865 -9.433 -3.163 1.00 96.75 71 GLU A O 1
ATOM 590 N N . GLU A 1 72 ? 12.032 -9.216 -1.101 1.00 97.50 72 GLU A N 1
ATOM 591 C CA . GLU A 1 72 ? 10.681 -9.639 -1.485 1.00 97.50 72 GLU A CA 1
ATOM 592 C C . GLU A 1 72 ? 10.013 -8.621 -2.418 1.00 97.50 72 GLU A C 1
ATOM 594 O O . GLU A 1 72 ? 9.353 -9.007 -3.384 1.00 97.50 72 GLU A O 1
ATOM 599 N N . LEU A 1 73 ? 10.238 -7.317 -2.207 1.00 97.88 73 LEU A N 1
ATOM 600 C CA . LEU A 1 73 ? 9.712 -6.289 -3.110 1.00 97.88 73 LEU A CA 1
ATOM 601 C C . LEU A 1 73 ? 10.288 -6.455 -4.522 1.00 97.88 73 LEU A C 1
ATOM 603 O O . LEU A 1 73 ? 9.571 -6.343 -5.516 1.00 97.88 73 LEU A O 1
ATOM 607 N N . LYS A 1 74 ? 11.582 -6.768 -4.623 1.00 97.06 74 LYS A N 1
ATOM 608 C CA . LYS A 1 74 ? 12.249 -7.055 -5.895 1.00 97.06 74 LYS A CA 1
ATOM 609 C C . LYS A 1 74 ? 11.651 -8.276 -6.593 1.00 97.06 74 LYS A C 1
ATOM 611 O O . LYS A 1 74 ? 11.522 -8.249 -7.817 1.00 97.06 74 LYS A O 1
ATOM 616 N N . LYS A 1 75 ? 11.272 -9.318 -5.844 1.00 96.88 75 LYS A N 1
ATOM 617 C CA . LYS A 1 75 ? 10.599 -10.503 -6.396 1.00 96.88 75 LYS A CA 1
ATOM 618 C C . LYS A 1 75 ? 9.224 -10.149 -6.954 1.00 96.88 75 LYS A C 1
ATOM 620 O O . LYS A 1 75 ? 8.990 -10.410 -8.130 1.00 96.88 75 LYS A O 1
ATOM 625 N N . ILE A 1 76 ? 8.368 -9.476 -6.177 1.00 97.06 76 ILE A N 1
ATOM 626 C CA . ILE A 1 76 ? 7.009 -9.146 -6.643 1.00 97.06 76 ILE A CA 1
ATOM 627 C C . ILE A 1 76 ? 6.981 -8.102 -7.768 1.00 97.06 76 ILE A C 1
ATOM 629 O O . ILE A 1 76 ? 5.999 -8.014 -8.500 1.00 97.06 76 ILE A O 1
ATOM 633 N N . ASN A 1 77 ? 8.045 -7.307 -7.910 1.00 97.31 77 ASN A N 1
ATOM 634 C CA . ASN A 1 77 ? 8.226 -6.366 -9.017 1.00 97.31 77 ASN A CA 1
ATOM 635 C C . ASN A 1 77 ? 8.847 -7.017 -10.264 1.00 97.31 77 ASN A C 1
ATOM 637 O O . ASN A 1 77 ? 9.070 -6.341 -11.272 1.00 97.31 77 ASN A O 1
ATOM 641 N N . SER A 1 78 ? 9.196 -8.305 -10.208 1.00 96.25 78 SER A N 1
ATOM 642 C CA . SER A 1 78 ? 9.795 -8.989 -11.345 1.00 96.25 78 SER A CA 1
ATOM 643 C C . SER A 1 78 ? 8.796 -9.068 -12.503 1.00 96.25 78 SER A C 1
ATOM 645 O O . SER A 1 78 ? 7.659 -9.473 -12.287 1.00 96.25 78 SER A O 1
ATOM 647 N N . PRO A 1 79 ? 9.217 -8.832 -13.759 1.00 92.94 79 PRO A N 1
ATOM 648 C CA . PRO A 1 79 ? 8.384 -9.129 -14.927 1.00 92.94 79 PRO A CA 1
ATOM 649 C C . PRO A 1 79 ? 7.987 -10.610 -15.043 1.00 92.94 79 PRO A C 1
ATOM 651 O O . PRO A 1 79 ? 7.103 -10.949 -15.819 1.00 92.94 79 PRO A O 1
ATOM 654 N N . ARG A 1 80 ? 8.669 -11.496 -14.301 1.00 94.19 80 ARG A N 1
ATOM 655 C CA . ARG A 1 80 ? 8.362 -12.930 -14.214 1.00 94.19 80 ARG A CA 1
ATOM 656 C C . ARG A 1 80 ? 7.323 -13.259 -13.141 1.00 94.19 80 ARG A C 1
ATOM 658 O O . ARG A 1 80 ? 6.856 -14.393 -13.099 1.00 94.19 80 ARG A O 1
ATOM 665 N N . GLU A 1 81 ? 6.972 -12.303 -12.284 1.00 95.31 81 GLU A N 1
ATOM 666 C CA . GLU A 1 81 ? 5.914 -12.477 -11.297 1.00 95.31 81 GLU A CA 1
ATOM 667 C C . GLU A 1 81 ? 4.553 -12.351 -11.989 1.00 95.31 81 GLU A C 1
ATOM 669 O O . GLU A 1 81 ? 4.135 -11.264 -12.387 1.00 95.31 81 GLU A O 1
ATOM 674 N N . MET A 1 82 ? 3.871 -13.483 -12.155 1.00 91.25 82 MET A N 1
ATOM 675 C CA . MET A 1 82 ? 2.567 -13.559 -12.826 1.00 91.25 82 MET A CA 1
ATOM 676 C C . MET A 1 82 ? 1.404 -13.733 -11.846 1.00 91.25 82 MET A C 1
ATOM 678 O O . MET A 1 82 ? 0.248 -13.773 -12.267 1.00 91.25 82 MET A O 1
ATOM 682 N N . SER A 1 83 ? 1.676 -13.871 -10.546 1.00 93.50 83 SER A N 1
ATOM 683 C CA . SER A 1 83 ? 0.617 -14.068 -9.564 1.00 93.50 83 SER A CA 1
ATOM 684 C C . SER A 1 83 ? -0.164 -12.773 -9.296 1.00 93.50 83 SER A C 1
ATOM 686 O O . SER A 1 83 ? 0.287 -11.664 -9.608 1.00 93.50 83 SER A O 1
ATOM 688 N N . PRO A 1 84 ? -1.330 -12.870 -8.631 1.00 92.50 84 PRO A N 1
ATOM 689 C CA . PRO A 1 84 ? -2.099 -11.699 -8.233 1.00 92.50 84 PRO A CA 1
ATOM 690 C C . PRO A 1 84 ? -1.383 -10.744 -7.268 1.00 92.50 84 PRO A C 1
ATOM 692 O O . PRO A 1 84 ? -1.986 -9.728 -6.932 1.00 92.50 84 PRO A O 1
ATOM 695 N N . THR A 1 85 ? -0.172 -11.033 -6.773 1.00 93.81 85 THR A N 1
ATOM 696 C CA . THR A 1 85 ? 0.602 -10.134 -5.893 1.00 93.81 85 THR A CA 1
ATOM 697 C C . THR A 1 85 ? 1.560 -9.216 -6.651 1.00 93.81 85 THR A C 1
ATOM 699 O O . THR A 1 85 ? 2.111 -8.300 -6.037 1.00 93.81 85 THR A O 1
ATOM 702 N N . ALA A 1 86 ? 1.724 -9.409 -7.965 1.00 97.12 86 ALA A N 1
ATOM 703 C CA . ALA A 1 86 ? 2.631 -8.622 -8.794 1.00 97.12 86 ALA A CA 1
ATOM 704 C C . ALA A 1 86 ? 2.459 -7.108 -8.564 1.00 97.12 86 ALA A C 1
ATOM 706 O O . ALA A 1 86 ? 1.346 -6.572 -8.618 1.00 97.12 86 ALA A O 1
ATOM 707 N N . ASN A 1 87 ? 3.574 -6.423 -8.298 1.00 97.75 87 ASN A N 1
ATOM 708 C CA . ASN A 1 87 ? 3.676 -4.984 -8.024 1.00 97.75 87 ASN A CA 1
ATOM 709 C C . ASN A 1 87 ? 2.876 -4.453 -6.810 1.00 97.75 87 ASN A C 1
ATOM 711 O O . ASN A 1 87 ? 2.838 -3.239 -6.600 1.00 97.75 87 ASN A O 1
ATOM 715 N N . LYS A 1 88 ? 2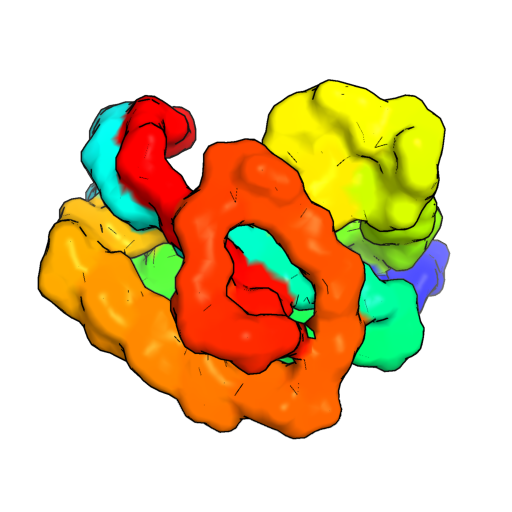.239 -5.302 -5.988 1.00 98.00 88 LYS A N 1
ATOM 716 C CA . LYS A 1 88 ? 1.439 -4.880 -4.818 1.00 98.00 88 LYS A CA 1
ATOM 717 C C . LYS A 1 88 ? 2.317 -4.687 -3.586 1.00 98.00 88 LYS A C 1
ATOM 719 O O . LYS A 1 88 ? 2.356 -5.540 -2.712 1.00 98.00 88 LYS A O 1
ATOM 724 N N . PHE A 1 89 ? 3.001 -3.554 -3.487 1.00 98.62 89 PHE A N 1
ATOM 725 C CA . PHE A 1 89 ? 3.873 -3.264 -2.347 1.00 98.62 89 PHE A CA 1
ATOM 726 C C . PHE A 1 89 ? 3.111 -3.137 -1.012 1.00 98.62 89 PHE A C 1
ATOM 728 O O . PHE A 1 89 ? 3.498 -3.752 -0.018 1.00 98.62 89 PHE A O 1
ATOM 735 N N . ILE A 1 90 ? 2.021 -2.365 -0.978 1.00 98.81 90 ILE A N 1
ATOM 736 C CA . ILE A 1 90 ? 1.162 -2.213 0.211 1.00 98.81 90 ILE A CA 1
ATOM 737 C C . ILE A 1 90 ? -0.285 -2.521 -0.166 1.00 98.81 90 ILE A C 1
ATOM 739 O O . ILE A 1 90 ? -0.727 -2.173 -1.256 1.00 98.81 90 ILE A O 1
ATOM 743 N N . THR A 1 91 ? -1.032 -3.164 0.733 1.00 98.56 91 THR A N 1
ATOM 744 C CA . THR A 1 91 ? -2.489 -3.337 0.626 1.00 98.56 91 THR A CA 1
ATOM 745 C C . THR A 1 91 ? -3.166 -2.786 1.874 1.00 98.56 91 THR A C 1
ATOM 747 O O . THR A 1 91 ? -2.871 -3.262 2.967 1.00 98.56 91 THR A O 1
ATOM 750 N N . LEU A 1 92 ? -4.072 -1.822 1.718 1.00 98.56 92 LEU A N 1
ATOM 751 C CA . LEU A 1 92 ? -4.888 -1.262 2.795 1.00 98.56 92 LEU A CA 1
ATOM 752 C C . LEU A 1 92 ? -6.311 -1.827 2.766 1.00 98.56 92 LEU A C 1
ATOM 754 O O . LEU A 1 92 ? -6.859 -2.079 1.686 1.00 98.56 92 LEU A O 1
ATOM 758 N N . TYR A 1 93 ? -6.913 -1.942 3.952 1.00 97.75 93 TYR A N 1
ATOM 759 C CA . TYR A 1 93 ? -8.241 -2.518 4.181 1.00 97.75 93 TYR A CA 1
ATOM 760 C C . TYR A 1 93 ? -9.200 -1.523 4.868 1.00 97.75 93 TYR A C 1
ATOM 762 O O . TYR A 1 93 ? -9.513 -1.685 6.050 1.00 97.75 93 TYR A O 1
ATOM 770 N N . PRO A 1 94 ? -9.678 -0.486 4.152 1.00 97.06 94 PRO A N 1
ATOM 771 C CA . PRO A 1 94 ? -10.716 0.409 4.655 1.00 97.06 94 PRO A CA 1
ATOM 772 C C . PRO A 1 94 ? -11.982 -0.344 5.090 1.00 97.06 94 PRO A C 1
ATOM 774 O O . PRO A 1 94 ? -12.431 -1.276 4.424 1.00 97.06 94 PRO A O 1
ATOM 777 N N . LYS A 1 95 ? -12.620 0.111 6.168 1.00 95.38 95 LYS A N 1
ATOM 778 C CA . LYS A 1 95 ? -13.852 -0.465 6.731 1.00 95.38 95 LYS A CA 1
ATOM 779 C C . LYS A 1 95 ? -15.124 -0.076 5.977 1.00 95.38 95 LYS A C 1
ATOM 781 O O . LYS A 1 95 ? -16.185 -0.634 6.235 1.00 95.38 95 LYS A O 1
ATOM 786 N N . SER A 1 96 ? -15.053 0.921 5.092 1.00 95.00 96 SER A N 1
ATOM 787 C CA . SER A 1 96 ? -16.206 1.428 4.339 1.00 95.00 96 SER A CA 1
ATOM 788 C C . SER A 1 96 ? -15.798 2.029 2.997 1.00 95.00 96 SER A C 1
ATOM 790 O O . SER A 1 96 ? -14.653 2.437 2.802 1.00 95.00 96 SER A O 1
ATOM 792 N N . GLU A 1 97 ? -16.760 2.157 2.083 1.00 96.12 97 GLU A N 1
ATOM 793 C CA . GLU A 1 97 ? -16.556 2.841 0.802 1.00 96.12 97 GLU A CA 1
ATOM 794 C C . GLU A 1 97 ? -16.161 4.315 0.979 1.00 96.12 97 GLU A C 1
ATOM 796 O O . GLU A 1 97 ? -15.283 4.805 0.270 1.00 96.12 97 GLU A O 1
ATOM 801 N N . SER A 1 98 ? -16.764 5.020 1.942 1.00 96.50 98 SER A N 1
ATOM 802 C CA . SER A 1 98 ? -16.428 6.424 2.214 1.00 96.50 98 SER A CA 1
ATOM 803 C C . SER A 1 98 ? -14.978 6.583 2.677 1.00 96.50 98 SER A C 1
ATOM 805 O O . SER A 1 98 ? -14.278 7.492 2.227 1.00 96.50 98 SER A O 1
ATOM 807 N N . GLU A 1 99 ? -14.510 5.689 3.551 1.00 96.81 99 GLU A N 1
ATOM 808 C CA . GLU A 1 99 ? -13.113 5.671 3.995 1.00 96.81 99 GLU A CA 1
ATOM 809 C C . GLU A 1 99 ? -12.178 5.324 2.832 1.00 96.81 99 GLU A C 1
ATOM 811 O O . GLU A 1 99 ? -11.192 6.028 2.620 1.00 96.81 99 GLU A O 1
ATOM 816 N N . ALA A 1 100 ? -12.526 4.328 2.008 1.00 97.62 100 ALA A N 1
ATOM 817 C CA . ALA A 1 100 ? -11.743 3.968 0.829 1.00 97.62 100 ALA A CA 1
ATOM 818 C C . ALA A 1 100 ? -11.578 5.151 -0.138 1.00 97.62 100 ALA A C 1
ATOM 820 O O . ALA A 1 100 ? -10.453 5.472 -0.520 1.00 97.62 100 ALA A O 1
ATOM 821 N N . LYS A 1 101 ? -12.670 5.849 -0.481 1.00 97.62 101 LYS A N 1
ATOM 822 C CA . LYS A 1 101 ? -12.633 7.042 -1.346 1.00 97.62 101 LYS A CA 1
ATOM 823 C C . LYS A 1 101 ? -11.738 8.136 -0.764 1.00 97.62 101 LYS A C 1
ATOM 825 O O . LYS A 1 101 ? -10.860 8.643 -1.460 1.00 97.62 101 LYS A O 1
ATOM 830 N N . SER A 1 102 ? -11.922 8.466 0.516 1.00 97.94 102 SER A N 1
ATOM 831 C CA . SER A 1 102 ? -11.114 9.484 1.200 1.00 97.94 102 SER A CA 1
ATOM 832 C C . SER A 1 102 ? -9.623 9.131 1.190 1.00 97.94 102 SER A C 1
ATOM 834 O O . SER A 1 102 ? -8.779 9.967 0.851 1.00 97.94 102 SER A O 1
ATOM 836 N N . MET A 1 103 ? -9.285 7.877 1.501 1.00 98.25 103 MET A N 1
ATOM 837 C CA . MET A 1 103 ? -7.902 7.408 1.512 1.00 98.25 103 MET A CA 1
ATOM 838 C C . MET A 1 103 ? -7.285 7.407 0.113 1.00 98.25 103 MET A C 1
ATOM 840 O O . MET A 1 103 ? -6.153 7.860 -0.027 1.00 98.25 103 MET A O 1
ATOM 844 N N . ILE A 1 104 ? -8.012 6.973 -0.922 1.00 98.31 104 ILE A N 1
ATOM 845 C CA . ILE A 1 104 ? -7.536 7.004 -2.315 1.00 98.31 104 ILE A CA 1
ATOM 846 C C . ILE A 1 104 ? -7.164 8.431 -2.729 1.00 98.31 104 ILE A C 1
ATOM 848 O O . ILE A 1 104 ? -6.060 8.647 -3.232 1.00 98.31 104 ILE A O 1
ATOM 852 N N . CYS A 1 105 ? -8.030 9.416 -2.473 1.00 97.50 105 CYS A N 1
ATOM 853 C CA . CYS A 1 105 ? -7.742 10.819 -2.783 1.00 97.50 105 CYS A CA 1
ATOM 854 C C . CYS A 1 105 ? -6.504 11.333 -2.030 1.00 97.50 105 CYS A C 1
ATOM 856 O O . CYS A 1 105 ? -5.606 11.926 -2.628 1.00 97.50 105 CYS A O 1
ATOM 858 N N . ASN A 1 106 ? -6.417 11.064 -0.723 1.00 98.12 106 ASN A N 1
ATOM 859 C CA . ASN A 1 106 ? -5.281 11.487 0.100 1.00 98.12 106 ASN A CA 1
ATOM 860 C C . ASN A 1 106 ? -3.959 10.856 -0.355 1.00 98.12 106 ASN A C 1
ATOM 862 O O . ASN A 1 106 ? -2.948 11.551 -0.456 1.00 98.12 106 ASN A O 1
ATOM 866 N N . LEU A 1 107 ? -3.963 9.551 -0.628 1.00 98.50 107 LEU A N 1
ATOM 867 C CA . LEU A 1 107 ? -2.786 8.815 -1.084 1.00 98.50 107 LEU A CA 1
ATOM 868 C C . LEU A 1 107 ? -2.344 9.294 -2.462 1.00 98.50 107 LEU A C 1
ATOM 870 O O . LEU A 1 107 ? -1.156 9.506 -2.666 1.00 98.50 107 LEU A O 1
ATOM 874 N N . THR A 1 108 ? -3.283 9.530 -3.379 1.00 97.69 108 THR A N 1
ATOM 875 C CA . THR A 1 108 ? -2.960 9.982 -4.740 1.00 97.69 108 THR A CA 1
ATOM 876 C C . THR A 1 108 ? -2.247 11.331 -4.709 1.00 97.69 108 THR A C 1
ATOM 878 O O . THR A 1 108 ? -1.217 11.497 -5.356 1.00 97.69 108 THR A O 1
ATOM 881 N N . ASN A 1 109 ? -2.722 12.265 -3.879 1.00 96.88 109 ASN A N 1
ATOM 882 C CA . ASN A 1 109 ? -2.077 13.567 -3.711 1.00 96.88 109 ASN A CA 1
ATOM 883 C C . ASN A 1 109 ? -0.689 13.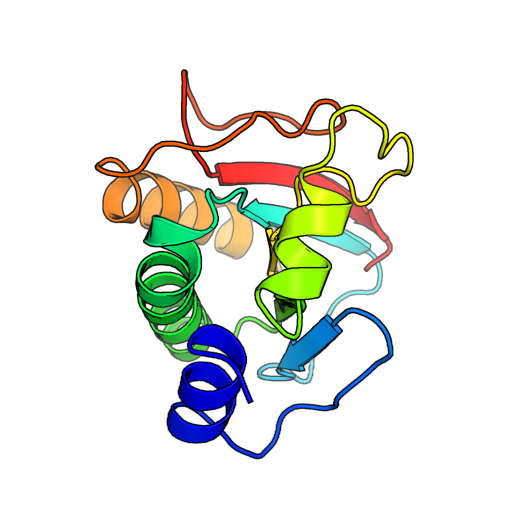443 -3.063 1.00 96.88 109 ASN A C 1
ATOM 885 O O . ASN A 1 109 ? 0.284 14.002 -3.566 1.00 96.88 109 ASN A O 1
ATOM 889 N N . ARG A 1 110 ? -0.579 12.684 -1.964 1.00 98.00 110 ARG A N 1
ATOM 890 C CA . ARG A 1 110 ? 0.669 12.542 -1.189 1.00 98.00 110 ARG A CA 1
ATOM 891 C C . ARG A 1 110 ? 1.750 11.727 -1.892 1.00 98.00 110 ARG A C 1
ATOM 893 O O . ARG A 1 110 ? 2.908 11.847 -1.521 1.00 98.00 110 ARG A O 1
ATOM 900 N N . LEU A 1 111 ? 1.374 10.879 -2.847 1.00 98.25 111 LEU A N 1
ATOM 901 C CA . LEU A 1 111 ? 2.298 10.006 -3.572 1.00 98.25 111 LEU A CA 1
ATOM 902 C C . LEU A 1 111 ? 2.567 10.477 -5.011 1.00 98.25 111 LEU A C 1
ATOM 904 O O . LEU A 1 111 ? 3.206 9.758 -5.775 1.00 98.25 111 LEU A O 1
ATOM 908 N N . SER A 1 112 ? 2.088 11.667 -5.380 1.00 96.50 112 SER A N 1
ATOM 909 C CA . SER A 1 112 ? 2.133 12.196 -6.751 1.00 96.50 112 SER A CA 1
ATOM 910 C C . SER A 1 112 ? 3.547 12.429 -7.302 1.00 96.50 112 SER A C 1
ATOM 912 O O . SER A 1 112 ? 3.734 12.418 -8.516 1.00 96.50 112 SER A O 1
ATOM 914 N N . GLU A 1 113 ? 4.547 12.604 -6.435 1.00 96.00 113 GLU A N 1
ATOM 915 C CA . GLU A 1 113 ? 5.950 12.798 -6.831 1.00 96.00 113 GLU A CA 1
ATOM 916 C C . GLU A 1 113 ? 6.681 11.492 -7.193 1.00 96.00 113 GLU A C 1
ATOM 918 O O . GLU A 1 113 ? 7.725 11.519 -7.850 1.00 96.00 113 GLU A O 1
ATOM 923 N N . PHE A 1 114 ? 6.142 10.339 -6.788 1.00 97.12 114 PHE A N 1
ATOM 924 C CA . PHE A 1 114 ? 6.778 9.042 -6.998 1.00 97.12 114 PHE A CA 1
ATOM 925 C C . PHE A 1 114 ? 6.366 8.408 -8.327 1.00 97.12 114 PHE A C 1
ATOM 927 O O . PHE A 1 114 ? 5.368 8.768 -8.951 1.00 97.12 114 PHE A O 1
ATOM 934 N N . LYS A 1 115 ? 7.131 7.399 -8.756 1.00 94.50 115 LYS A N 1
ATOM 935 C CA . LYS A 1 115 ? 6.816 6.572 -9.928 1.00 94.50 115 LYS A CA 1
ATOM 936 C C . LYS A 1 115 ? 6.912 5.099 -9.561 1.00 94.50 115 LYS A C 1
ATOM 938 O O . LYS A 1 115 ? 7.783 4.704 -8.793 1.00 94.50 115 LYS A O 1
ATOM 943 N N . ALA A 1 116 ? 6.046 4.273 -10.139 1.00 94.06 116 ALA A N 1
ATOM 944 C CA . ALA A 1 116 ? 6.026 2.839 -9.875 1.00 94.06 116 ALA A CA 1
ATOM 945 C C . ALA A 1 116 ? 5.490 2.035 -11.063 1.00 94.06 116 ALA A C 1
ATOM 947 O O . ALA A 1 116 ? 4.814 2.596 -11.932 1.00 94.06 116 ALA A O 1
ATOM 948 N N . PRO A 1 117 ? 5.782 0.722 -11.119 1.00 93.25 117 PRO A N 1
ATOM 949 C CA . PRO A 1 117 ? 5.119 -0.163 -12.064 1.00 93.25 117 PRO A CA 1
ATOM 950 C C . PRO A 1 117 ? 3.604 -0.202 -11.820 1.00 93.25 117 PRO A C 1
ATOM 952 O O . PRO A 1 117 ? 3.120 -0.028 -10.699 1.00 93.25 117 PRO A O 1
ATOM 955 N N . LYS A 1 118 ? 2.848 -0.447 -12.891 1.00 95.31 118 LYS A N 1
ATOM 956 C CA . LYS A 1 118 ? 1.392 -0.583 -12.837 1.00 95.31 118 LYS A CA 1
ATOM 957 C C . LYS A 1 118 ? 1.006 -1.940 -12.242 1.00 95.31 118 LYS A C 1
ATOM 959 O O . LYS A 1 118 ? 1.569 -2.968 -12.619 1.00 95.31 118 LYS A O 1
ATOM 964 N N . ILE A 1 119 ? -0.009 -1.960 -11.383 1.00 97.00 119 ILE A N 1
ATOM 965 C CA . ILE A 1 119 ? -0.707 -3.199 -11.021 1.00 97.00 119 ILE A CA 1
ATOM 966 C C . ILE A 1 119 ? -1.731 -3.501 -12.119 1.00 97.00 119 ILE A C 1
ATOM 968 O O . ILE A 1 119 ? -2.680 -2.745 -12.314 1.00 97.00 119 ILE A O 1
ATOM 972 N N . LEU A 1 120 ? -1.527 -4.589 -12.866 1.00 94.19 120 LEU A N 1
ATOM 973 C CA . LEU A 1 120 ? -2.339 -4.895 -14.053 1.00 94.19 120 LEU A CA 1
ATOM 974 C C . LEU A 1 120 ? -3.752 -5.386 -13.717 1.00 94.19 120 LEU A C 1
ATOM 976 O O . LEU A 1 120 ? -4.668 -5.176 -14.504 1.00 94.19 120 LEU A O 1
ATOM 980 N N . SER A 1 121 ? -3.929 -6.017 -12.556 1.00 94.62 121 SER A N 1
ATOM 981 C CA . SER A 1 121 ? -5.207 -6.599 -12.130 1.00 94.62 121 SER A CA 1
ATOM 982 C C . SER A 1 121 ? -6.199 -5.599 -11.528 1.00 94.62 121 SER A C 1
ATOM 984 O O . SER A 1 121 ? -7.297 -5.998 -11.150 1.00 94.62 121 SER A O 1
ATOM 986 N N . ASP A 1 122 ? -5.808 -4.335 -11.359 1.00 97.06 122 ASP A N 1
ATOM 987 C CA . ASP A 1 122 ? -6.526 -3.364 -10.533 1.00 97.06 122 ASP A CA 1
ATOM 988 C C . ASP A 1 122 ? -6.820 -2.069 -11.304 1.00 97.06 122 ASP A C 1
ATOM 990 O O . ASP A 1 122 ? -6.110 -1.698 -12.244 1.00 97.06 122 ASP A O 1
ATOM 994 N N . TYR A 1 123 ? -7.840 -1.328 -10.861 1.00 97.12 123 TYR A N 1
ATOM 995 C CA . TYR A 1 123 ? -8.106 0.012 -11.378 1.00 97.12 123 TYR A CA 1
ATOM 996 C C . TYR A 1 123 ? -7.037 0.982 -10.876 1.00 97.12 123 TYR A C 1
ATOM 998 O O . TYR A 1 123 ? -6.673 0.958 -9.704 1.00 97.12 123 TYR A O 1
ATOM 1006 N N . GLN A 1 124 ? -6.518 1.838 -11.757 1.00 97.44 124 GLN A N 1
ATOM 1007 C CA . GLN A 1 124 ? -5.511 2.848 -11.421 1.00 97.44 124 GLN A CA 1
ATOM 1008 C C . GLN A 1 124 ? -6.165 4.214 -11.200 1.00 97.44 124 GLN A C 1
ATOM 1010 O O . GLN A 1 124 ? -6.981 4.650 -12.010 1.00 97.44 124 GLN A O 1
ATOM 1015 N N . CYS A 1 125 ? -5.798 4.901 -10.118 1.00 95.75 125 CYS A N 1
ATOM 1016 C CA . CYS A 1 125 ? -6.341 6.215 -9.784 1.00 95.75 125 CYS A CA 1
ATOM 1017 C C . CYS A 1 125 ? -5.631 7.334 -10.562 1.00 95.75 125 CYS A C 1
ATOM 1019 O O . CYS A 1 125 ? -4.748 8.005 -10.035 1.00 95.75 125 CYS A O 1
ATOM 1021 N N . GLY A 1 126 ? -6.023 7.535 -11.820 1.00 90.19 126 GLY A N 1
ATOM 1022 C CA . GLY A 1 126 ? -5.390 8.506 -12.714 1.00 90.19 126 GLY A CA 1
ATOM 1023 C C . GLY A 1 126 ? -4.111 7.972 -13.364 1.00 90.19 126 GLY A C 1
ATOM 1024 O O . GLY A 1 126 ? -3.585 6.919 -13.006 1.00 90.19 126 GLY A O 1
ATOM 1025 N N . MET A 1 127 ? -3.616 8.680 -14.374 1.00 88.00 127 MET A N 1
ATOM 1026 C CA . MET A 1 127 ? -2.472 8.220 -15.159 1.00 88.00 127 MET A CA 1
ATOM 1027 C C . MET A 1 127 ? -1.185 8.240 -14.319 1.00 88.00 127 MET A C 1
ATOM 1029 O O . MET A 1 127 ? -0.906 9.219 -13.637 1.00 88.00 127 MET A O 1
ATOM 1033 N N . HIS A 1 128 ? -0.406 7.155 -14.365 1.00 88.50 128 HIS A N 1
ATOM 1034 C CA . HIS A 1 128 ? 0.863 6.978 -13.632 1.00 88.50 128 HIS A CA 1
ATOM 1035 C C . HIS A 1 128 ? 0.786 6.983 -12.095 1.00 88.50 128 HIS A C 1
ATOM 1037 O O . HIS A 1 128 ? 1.827 6.906 -11.446 1.00 88.50 128 HIS A O 1
ATOM 1043 N N . SER A 1 129 ? -0.410 7.009 -11.506 1.00 96.38 129 SER A N 1
ATOM 1044 C CA . SER A 1 129 ? -0.564 6.943 -10.052 1.00 96.38 129 SER A CA 1
ATOM 1045 C C . SER A 1 129 ? -0.082 5.612 -9.481 1.00 96.38 129 SER A C 1
ATOM 1047 O O . SER A 1 129 ? -0.307 4.551 -10.066 1.00 96.38 129 SER A O 1
ATOM 1049 N N . LEU A 1 130 ? 0.533 5.679 -8.302 1.00 97.88 130 LEU A N 1
ATOM 1050 C CA . LEU A 1 130 ? 0.910 4.519 -7.492 1.00 97.88 130 LEU A CA 1
ATOM 1051 C C . LEU A 1 130 ? -0.304 3.856 -6.836 1.00 97.88 130 LEU A C 1
ATOM 1053 O O . LEU A 1 130 ? -0.198 2.740 -6.329 1.00 97.88 130 LEU A O 1
ATOM 1057 N N . VAL A 1 131 ? -1.434 4.566 -6.795 1.00 98.56 131 VAL A N 1
ATOM 1058 C CA . VAL A 1 131 ? -2.641 4.153 -6.090 1.00 98.56 131 VAL A CA 1
ATOM 1059 C C . VAL A 1 131 ? -3.543 3.377 -7.033 1.00 98.56 131 VAL A C 1
ATOM 1061 O O . VAL A 1 131 ? -4.044 3.892 -8.037 1.00 98.56 131 VAL A O 1
ATOM 1064 N N . HIS A 1 132 ? -3.785 2.133 -6.655 1.00 98.69 132 HIS A N 1
ATOM 1065 C CA . HIS A 1 132 ? -4.684 1.213 -7.316 1.00 98.69 132 HIS A CA 1
ATOM 1066 C C . HIS A 1 132 ? -5.782 0.759 -6.358 1.00 98.69 132 HIS A C 1
ATOM 1068 O O . HIS A 1 132 ? -5.616 0.807 -5.139 1.00 98.69 132 HIS A O 1
ATOM 1074 N N . TYR A 1 133 ? -6.911 0.301 -6.888 1.00 98.25 133 TYR A N 1
ATOM 1075 C CA . TYR A 1 133 ? -7.991 -0.230 -6.066 1.00 98.25 133 TYR A CA 1
ATOM 1076 C C . TYR A 1 133 ? -8.799 -1.308 -6.785 1.00 98.25 133 TYR A C 1
ATOM 1078 O O . TYR A 1 133 ? -8.886 -1.351 -8.014 1.00 98.25 133 TYR A O 1
ATOM 1086 N N . ARG A 1 134 ? -9.412 -2.185 -5.987 1.00 97.38 134 ARG A N 1
ATOM 1087 C CA . ARG A 1 134 ? -10.378 -3.196 -6.442 1.00 97.38 134 ARG A CA 1
ATOM 1088 C C . ARG A 1 134 ? -11.307 -3.606 -5.305 1.00 97.38 134 ARG A C 1
ATOM 1090 O O . ARG A 1 134 ? -10.943 -3.481 -4.136 1.00 97.38 134 ARG A O 1
ATOM 1097 N N . TYR A 1 135 ? -12.473 -4.138 -5.645 1.00 97.31 135 TYR A N 1
ATOM 1098 C CA . TYR A 1 135 ? -13.388 -4.737 -4.676 1.00 97.31 135 TYR A CA 1
ATOM 1099 C C . TYR A 1 135 ? -13.085 -6.233 -4.502 1.00 97.31 135 TYR A C 1
ATOM 1101 O O . TYR A 1 135 ? -12.776 -6.917 -5.480 1.00 97.31 135 TYR A O 1
ATOM 1109 N N . GLY A 1 136 ? -13.155 -6.758 -3.277 1.00 95.75 136 GLY A N 1
ATOM 1110 C CA . GLY A 1 136 ? -13.030 -8.196 -3.028 1.00 95.75 136 GLY A CA 1
ATOM 1111 C C . GLY A 1 136 ? -12.998 -8.587 -1.551 1.00 95.75 136 GLY A C 1
ATOM 1112 O O . GLY A 1 136 ? -12.971 -7.730 -0.668 1.00 95.75 136 GLY A O 1
ATOM 1113 N N . ALA A 1 137 ? -12.972 -9.897 -1.298 1.00 94.62 137 ALA A N 1
ATOM 1114 C CA . ALA A 1 137 ? -12.827 -10.475 0.042 1.00 94.62 137 ALA A CA 1
ATOM 1115 C C . ALA A 1 137 ? -11.514 -10.034 0.689 1.00 94.62 137 ALA A C 1
ATOM 1117 O O . ALA A 1 137 ? -10.510 -9.961 -0.027 1.00 94.62 137 ALA A O 1
ATOM 1118 N N . PHE A 1 138 ? -11.536 -9.720 1.988 1.00 88.81 138 PHE A N 1
ATOM 1119 C CA . PHE A 1 138 ? -10.407 -9.177 2.750 1.00 88.81 138 PHE A CA 1
ATOM 1120 C C . PHE A 1 138 ? -9.354 -10.224 3.097 1.00 88.81 138 PHE A C 1
ATOM 1122 O O . PHE A 1 138 ? -9.715 -11.319 3.565 1.00 88.81 138 PHE A O 1
#

Organism: Streptococcus pneumoniae (NCBI:txid1313)

InterPro domains:
  IPR057929 RamC, N-terminal domain [PF25816] (16-138)

Foldseek 3Di:
DDPQLVLVCVLDVPWDDDDFKTKDQQDPQQDQWWKKKFFFADLVCLSVLCVQLSVVCNVQSKIKMAGNHSVSSCVLCDPPNPDQSRRRGMMIGDNDPVSVVVVLVSSQVVCVVHAGDDNPVFDADDPRTRITMDITGD

Radius of gyration: 13.61 Å; chains: 1; bounding box: 35×29×32 Å